Protein AF-A0A2V2FSA2-F1 (afdb_monomer_lite)

Radius of gyration: 12.9 Å; chains: 1; bounding box: 40×24×34 Å

Foldseek 3Di:
DDPPPPDPDWQKDKWAFDWDDDPWKIKTWTFQSQAWFQKKWKAFPPDPVRRVVIWMFGADPVSHTPDIPDPQKDKDIDGGTIMIIHTPVCPGDIIMMTIHD

pLDDT: mean 79.07, std 13.93, range [34.72, 93.81]

Secondary structure (DSSP, 8-state):
-------TT--EEEEPPEEEE-SSEEEEEEE--SS-EEEEEEEESS-GGGGGG-EEEEE-TTSSEEEES-TT-EEEEETTEEEEEEETT----EEEEEEE-

Structure (mmCIF, N/CA/C/O backbone):
data_AF-A0A2V2FSA2-F1
#
_entry.id   AF-A0A2V2FSA2-F1
#
loop_
_atom_site.group_PDB
_atom_site.id
_atom_site.type_symbol
_atom_site.label_atom_id
_atom_site.label_alt_id
_atom_site.label_comp_id
_atom_site.label_asym_id
_atom_site.label_entity_id
_atom_site.label_seq_id
_atom_site.pdbx_PDB_ins_code
_atom_site.Cartn_x
_atom_site.Cartn_y
_atom_site.Cartn_z
_atom_site.occupancy
_atom_site.B_iso_or_equiv
_atom_site.auth_seq_id
_atom_site.auth_comp_id
_atom_site.auth_asym_id
_atom_site.auth_atom_id
_atom_site.pdbx_PDB_model_num
ATOM 1 N N . MET A 1 1 ? -6.565 -11.410 -9.667 1.00 38.94 1 MET A N 1
ATOM 2 C CA . MET A 1 1 ? -6.917 -11.286 -8.235 1.00 38.94 1 MET A CA 1
ATOM 3 C C . MET A 1 1 ? -8.121 -10.364 -8.141 1.00 38.94 1 MET A C 1
ATOM 5 O O . MET A 1 1 ? -8.014 -9.231 -8.582 1.00 38.94 1 MET A O 1
ATOM 9 N N . ILE A 1 2 ? -9.272 -10.850 -7.674 1.00 34.72 2 ILE A N 1
ATOM 10 C CA . ILE A 1 2 ? -10.455 -10.007 -7.441 1.00 34.72 2 ILE A CA 1
ATOM 11 C C . ILE A 1 2 ? -10.376 -9.528 -5.992 1.00 34.72 2 ILE A C 1
ATOM 13 O O . ILE A 1 2 ? -10.342 -10.352 -5.077 1.00 34.72 2 ILE A O 1
ATOM 17 N N . PHE A 1 3 ? -10.319 -8.214 -5.775 1.00 42.47 3 PHE A N 1
ATOM 18 C CA . PHE A 1 3 ? -10.501 -7.644 -4.443 1.00 42.47 3 PHE A CA 1
ATOM 19 C C . PHE A 1 3 ? -11.993 -7.731 -4.115 1.00 42.47 3 PHE A C 1
ATOM 21 O O . PHE A 1 3 ? -12.777 -6.901 -4.564 1.00 42.47 3 PHE A O 1
ATOM 28 N N . ASN A 1 4 ? -12.408 -8.773 -3.390 1.00 40.75 4 ASN A N 1
ATOM 29 C CA . ASN A 1 4 ? -13.788 -8.880 -2.928 1.00 40.75 4 ASN A CA 1
ATOM 30 C C . ASN A 1 4 ? -13.995 -7.889 -1.772 1.00 40.75 4 ASN A C 1
ATOM 32 O O . ASN A 1 4 ? -13.703 -8.192 -0.616 1.00 40.75 4 ASN A O 1
ATOM 36 N N . MET A 1 5 ? -14.422 -6.674 -2.112 1.00 50.19 5 MET A N 1
ATOM 37 C CA . MET A 1 5 ? -14.665 -5.570 -1.181 1.00 50.19 5 MET A CA 1
ATOM 38 C C . MET A 1 5 ? -16.055 -5.716 -0.542 1.00 50.19 5 MET A C 1
ATOM 40 O O . MET A 1 5 ? -16.952 -4.913 -0.777 1.00 50.19 5 MET A O 1
ATOM 44 N N . ALA A 1 6 ? -16.263 -6.781 0.233 1.00 40.28 6 ALA A N 1
ATOM 45 C CA . ALA A 1 6 ? -17.494 -6.980 0.995 1.00 40.28 6 ALA A CA 1
ATOM 46 C C . ALA A 1 6 ? -17.354 -6.318 2.378 1.00 40.28 6 ALA A C 1
ATOM 48 O O . ALA A 1 6 ? -16.713 -6.864 3.272 1.00 40.28 6 ALA A O 1
ATOM 49 N N . GLY A 1 7 ? -17.924 -5.123 2.543 1.00 43.94 7 GLY A N 1
ATOM 50 C CA . GLY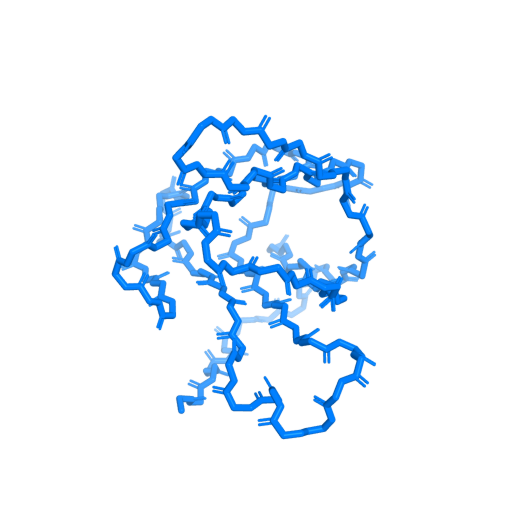 A 1 7 ? -17.959 -4.400 3.817 1.00 43.94 7 GLY A CA 1
ATOM 51 C C . GLY A 1 7 ? -18.676 -3.061 3.659 1.00 43.94 7 GLY A C 1
ATOM 52 O O . GLY A 1 7 ? -18.272 -2.243 2.841 1.00 43.94 7 GLY A O 1
ATOM 53 N N . GLY A 1 8 ? -19.784 -2.877 4.379 1.00 47.91 8 GLY A N 1
ATOM 54 C CA . GLY A 1 8 ? -20.706 -1.755 4.203 1.00 47.91 8 GLY A CA 1
ATOM 55 C C . GLY A 1 8 ? -20.080 -0.369 4.390 1.00 47.91 8 GLY A C 1
ATOM 56 O O . GLY A 1 8 ? -19.271 -0.165 5.283 1.00 47.91 8 GLY A O 1
ATOM 57 N N . GLY A 1 9 ? -20.504 0.582 3.550 1.00 53.38 9 GLY A N 1
ATOM 58 C CA . GLY A 1 9 ? -20.479 2.025 3.832 1.00 53.38 9 GLY A CA 1
ATOM 59 C C . GLY A 1 9 ? -19.134 2.684 4.172 1.00 53.38 9 GLY A C 1
ATOM 60 O O . GLY A 1 9 ? -19.147 3.717 4.834 1.00 53.38 9 GLY A O 1
ATOM 61 N N . GLY A 1 10 ? -17.999 2.116 3.757 1.00 59.03 10 GLY A N 1
ATOM 62 C CA . GLY A 1 10 ? -16.669 2.608 4.133 1.00 59.03 10 GLY A CA 1
ATOM 63 C C . GLY A 1 10 ? -16.267 3.954 3.512 1.00 59.03 10 GLY A C 1
ATOM 64 O O . GLY A 1 10 ? -16.709 4.332 2.424 1.00 59.03 10 GLY A O 1
ATOM 65 N N . LYS A 1 11 ? -15.366 4.675 4.192 1.00 68.88 11 LYS A N 1
ATOM 66 C CA . LYS A 1 11 ? -14.734 5.906 3.683 1.00 68.88 11 LYS A CA 1
ATOM 67 C C . LYS A 1 11 ? -13.730 5.539 2.585 1.00 68.88 11 LYS A C 1
ATOM 69 O O . LYS A 1 11 ? -12.716 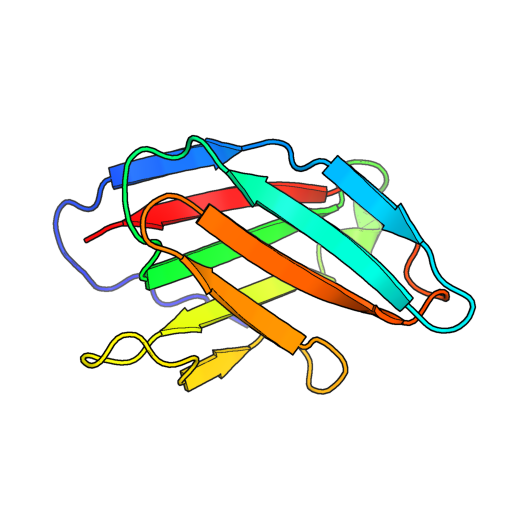4.914 2.877 1.00 68.88 11 LYS A O 1
ATOM 74 N N . LEU A 1 12 ? -13.975 5.941 1.339 1.00 78.88 12 LEU A N 1
ATOM 75 C CA . LEU A 1 12 ? -13.017 5.795 0.236 1.00 78.88 12 LEU A CA 1
ATOM 76 C C . LEU A 1 12 ? -12.297 7.123 -0.001 1.00 78.88 12 LEU A C 1
ATOM 78 O O . LEU A 1 12 ? -12.947 8.146 -0.218 1.00 78.88 12 LEU A O 1
ATOM 82 N N . LYS A 1 13 ? -10.962 7.111 -0.012 1.00 82.56 13 LYS A N 1
ATOM 83 C CA . LYS A 1 13 ? -10.167 8.259 -0.463 1.00 82.56 13 LYS A CA 1
ATOM 84 C C . LYS A 1 13 ? -9.049 7.832 -1.395 1.00 82.56 13 LYS A C 1
ATOM 86 O O . LYS A 1 13 ? -8.306 6.898 -1.106 1.00 82.56 13 LYS A O 1
ATOM 91 N N . SER A 1 14 ? -8.911 8.567 -2.493 1.00 80.94 14 SER A N 1
ATOM 92 C CA . SER A 1 14 ? -7.689 8.559 -3.286 1.00 80.94 14 SER A CA 1
ATOM 93 C C . SER A 1 14 ? -6.609 9.366 -2.575 1.00 80.94 14 SER A C 1
ATOM 95 O O . SER A 1 14 ? -6.901 10.436 -2.035 1.00 80.94 14 SER A O 1
ATOM 97 N N . ALA A 1 15 ? -5.369 8.899 -2.615 1.00 68.31 15 ALA A N 1
ATOM 98 C CA . ALA A 1 15 ? -4.242 9.634 -2.065 1.00 68.31 15 ALA A CA 1
ATOM 99 C C . ALA A 1 15 ? -3.000 9.473 -2.941 1.00 68.31 15 ALA A C 1
ATOM 101 O O . ALA A 1 15 ? -2.748 8.416 -3.519 1.00 68.31 15 ALA A O 1
ATOM 102 N N . ASN A 1 16 ? -2.203 10.535 -2.992 1.00 69.69 16 ASN A N 1
ATOM 103 C CA . ASN A 1 16 ? -0.844 10.482 -3.506 1.00 69.69 16 ASN A CA 1
ATOM 104 C C . ASN A 1 16 ? 0.094 10.437 -2.299 1.00 69.69 16 ASN A C 1
ATOM 106 O O . ASN A 1 16 ? -0.082 11.206 -1.355 1.00 69.69 16 ASN A O 1
ATOM 110 N N . GLY A 1 17 ? 1.060 9.524 -2.312 1.00 72.88 17 GLY A N 1
ATOM 111 C CA . GLY A 1 17 ? 2.070 9.432 -1.261 1.00 72.88 17 GLY A CA 1
ATOM 112 C C . GLY A 1 17 ? 3.387 10.066 -1.672 1.00 72.88 17 GLY A C 1
ATOM 113 O O . GLY A 1 17 ? 3.654 10.273 -2.856 1.00 72.88 17 GLY A O 1
ATOM 114 N N . THR A 1 18 ? 4.232 10.333 -0.687 1.00 81.75 18 THR A N 1
ATOM 115 C CA . THR A 1 18 ? 5.635 10.664 -0.923 1.00 81.75 18 THR A CA 1
ATOM 116 C C . THR A 1 18 ? 6.426 9.376 -1.114 1.00 81.75 18 THR A C 1
ATOM 118 O O . THR A 1 18 ? 6.223 8.396 -0.397 1.00 81.75 18 THR A O 1
ATOM 121 N N . GLN A 1 19 ? 7.312 9.359 -2.108 1.00 78.88 19 GLN A N 1
ATOM 122 C CA . GLN A 1 19 ? 8.220 8.238 -2.333 1.00 78.88 19 GLN A CA 1
ATOM 123 C C . GLN A 1 19 ? 9.625 8.615 -1.873 1.00 78.88 19 GLN A C 1
ATOM 125 O O . GLN A 1 19 ? 10.123 9.695 -2.188 1.00 78.88 19 GLN A O 1
ATOM 130 N N . SER A 1 20 ? 10.263 7.709 -1.147 1.00 84.12 20 SER A N 1
ATOM 131 C CA . SER A 1 20 ? 11.688 7.744 -0.840 1.00 84.12 20 SER A CA 1
ATOM 132 C C . SER A 1 20 ? 12.348 6.458 -1.326 1.00 84.12 20 SER A C 1
ATOM 134 O O . SER A 1 20 ? 11.686 5.441 -1.534 1.00 84.12 20 SER A O 1
ATOM 136 N N . ALA A 1 21 ? 13.656 6.505 -1.546 1.00 83.75 21 ALA A N 1
ATOM 137 C CA . ALA A 1 21 ? 14.435 5.368 -2.013 1.00 83.75 21 ALA A CA 1
ATOM 138 C C . ALA A 1 21 ? 15.631 5.147 -1.087 1.00 83.75 21 ALA A C 1
ATOM 140 O O . ALA A 1 21 ? 16.274 6.110 -0.668 1.00 83.75 21 ALA A O 1
ATOM 141 N N . ASP A 1 22 ? 15.933 3.886 -0.802 1.00 83.94 22 ASP A N 1
ATOM 142 C CA . ASP A 1 22 ? 17.211 3.448 -0.250 1.00 83.94 22 ASP A CA 1
ATOM 143 C C . ASP A 1 22 ? 17.922 2.512 -1.249 1.00 83.94 22 ASP A C 1
ATOM 145 O O . ASP A 1 22 ? 17.489 2.363 -2.394 1.00 83.94 22 ASP A O 1
ATOM 149 N N . SER A 1 23 ? 19.047 1.904 -0.857 1.00 82.19 23 SER A N 1
ATOM 150 C CA . SER A 1 23 ? 19.828 1.023 -1.742 1.00 82.19 23 SER A CA 1
ATOM 151 C C . SER A 1 23 ? 19.092 -0.254 -2.168 1.00 82.19 23 SER A C 1
ATOM 153 O O . SER A 1 23 ? 19.517 -0.919 -3.112 1.00 82.19 23 SER A O 1
ATOM 155 N N . THR A 1 24 ? 18.004 -0.612 -1.487 1.00 84.38 24 THR A N 1
ATOM 156 C CA . THR A 1 24 ? 17.315 -1.901 -1.621 1.00 84.38 24 THR A CA 1
ATOM 157 C C . THR A 1 24 ? 15.825 -1.739 -1.925 1.00 84.38 24 THR A C 1
ATOM 159 O O . THR A 1 24 ? 15.253 -2.567 -2.635 1.00 84.38 24 THR A O 1
ATOM 162 N N . ASN A 1 25 ? 15.184 -0.675 -1.432 1.00 86.38 25 ASN A N 1
ATOM 163 C CA . ASN A 1 25 ? 13.744 -0.463 -1.536 1.00 86.38 25 ASN A CA 1
ATOM 164 C C . ASN A 1 25 ? 13.344 0.956 -1.963 1.00 86.38 25 ASN A C 1
ATOM 166 O O . ASN A 1 25 ? 13.966 1.950 -1.593 1.00 86.38 25 ASN A O 1
ATOM 170 N N . TYR A 1 26 ? 12.210 1.039 -2.654 1.00 85.38 26 TYR A N 1
ATOM 171 C CA . TYR A 1 26 ? 11.364 2.224 -2.675 1.00 85.38 26 TYR A CA 1
ATOM 172 C C . TYR A 1 26 ? 10.346 2.136 -1.542 1.00 85.38 26 TYR A C 1
ATOM 174 O O . TYR A 1 26 ? 9.666 1.122 -1.384 1.00 85.38 26 TYR A O 1
ATOM 182 N N . THR A 1 27 ? 10.213 3.206 -0.769 1.00 87.75 27 THR A N 1
ATOM 183 C CA . THR A 1 27 ? 9.200 3.343 0.276 1.00 87.75 27 THR A CA 1
ATOM 184 C C . THR A 1 27 ? 8.197 4.407 -0.137 1.00 87.75 27 THR A C 1
ATOM 186 O O . THR A 1 27 ? 8.548 5.564 -0.341 1.00 87.75 27 THR A O 1
ATOM 189 N N . LEU A 1 28 ? 6.933 4.019 -0.234 1.00 88.00 28 LEU A N 1
ATOM 190 C CA . LEU A 1 28 ? 5.803 4.925 -0.345 1.00 88.00 28 LEU A CA 1
ATOM 191 C C . LEU A 1 28 ? 5.251 5.208 1.046 1.00 88.00 28 LEU A C 1
ATOM 193 O O . LEU A 1 28 ? 4.918 4.273 1.774 1.00 88.00 28 LEU A O 1
ATOM 197 N N . ASN A 1 29 ? 5.054 6.480 1.360 1.00 89.81 29 ASN A N 1
ATOM 198 C CA . ASN A 1 29 ? 4.360 6.918 2.556 1.00 89.81 29 ASN A CA 1
ATOM 199 C C . ASN A 1 29 ? 3.117 7.739 2.192 1.00 89.81 29 ASN A C 1
ATOM 201 O O . ASN A 1 29 ? 3.216 8.751 1.500 1.00 89.81 29 ASN A O 1
ATOM 205 N N . VAL A 1 30 ? 1.949 7.312 2.668 1.00 88.88 30 VAL A N 1
ATOM 206 C CA . VAL A 1 30 ? 0.663 7.993 2.469 1.00 88.88 30 VAL A CA 1
ATOM 207 C C . VAL A 1 30 ? 0.099 8.379 3.830 1.00 88.88 30 VAL A C 1
ATOM 209 O O . VAL A 1 30 ? -0.055 7.520 4.693 1.00 88.88 30 VAL A O 1
ATOM 212 N N . THR A 1 31 ? -0.235 9.656 4.007 1.00 88.75 31 THR A N 1
ATOM 213 C CA . THR A 1 31 ? -0.833 10.227 5.228 1.00 88.75 31 THR A CA 1
ATOM 214 C C . THR A 1 31 ? -1.978 11.180 4.866 1.00 88.75 31 THR A C 1
ATOM 216 O O . THR A 1 31 ? -2.152 11.510 3.691 1.00 88.75 31 THR A O 1
ATOM 219 N N . GLY A 1 32 ? -2.749 11.664 5.842 1.00 84.00 32 GLY A N 1
ATOM 220 C CA . GLY A 1 32 ? -3.830 12.629 5.623 1.00 84.00 32 GLY A CA 1
ATOM 221 C C . GLY A 1 32 ? -5.117 12.022 5.061 1.00 84.00 32 GLY A C 1
ATOM 222 O O . GLY A 1 32 ? -5.967 12.748 4.535 1.00 84.00 32 GLY A O 1
ATOM 223 N N . VAL A 1 33 ? -5.295 10.698 5.135 1.00 85.56 33 VAL A N 1
ATOM 224 C CA . VAL A 1 33 ? -6.538 10.058 4.665 1.00 85.56 33 VAL A CA 1
ATOM 225 C C . VAL A 1 33 ? -7.708 10.278 5.638 1.00 85.56 33 VAL A C 1
ATOM 227 O O . VAL A 1 33 ? -8.870 10.191 5.247 1.00 85.56 33 VAL A O 1
ATOM 230 N N . GLY A 1 34 ? -7.461 10.682 6.880 1.00 86.94 34 GLY A N 1
ATOM 231 C CA . GLY A 1 34 ? -8.464 10.983 7.907 1.00 86.94 34 GLY A CA 1
ATOM 232 C C . GLY A 1 34 ? -9.167 9.747 8.472 1.00 86.94 34 GLY A C 1
ATOM 233 O O . GLY A 1 34 ? -10.287 9.856 8.977 1.00 86.94 34 GLY A O 1
ATOM 234 N N . PHE A 1 35 ? -8.563 8.571 8.308 1.00 87.56 35 PHE A N 1
ATOM 235 C CA . PHE A 1 35 ? -8.999 7.299 8.880 1.00 87.56 35 PHE A CA 1
ATOM 236 C C . PHE A 1 35 ? -7.872 6.266 8.804 1.00 87.56 35 PHE A C 1
ATOM 238 O O . PHE A 1 35 ? -7.015 6.346 7.927 1.00 87.56 35 PHE A O 1
ATOM 245 N N . ARG A 1 36 ? -7.941 5.241 9.658 1.00 90.88 36 ARG A N 1
ATOM 246 C CA . ARG A 1 36 ? -7.079 4.059 9.581 1.00 90.88 36 ARG A CA 1
ATOM 247 C C . ARG A 1 36 ? -7.537 3.163 8.420 1.00 90.88 36 ARG A C 1
ATOM 249 O O . ARG A 1 36 ? -8.661 2.655 8.484 1.00 90.88 36 ARG A O 1
ATOM 256 N N . PRO A 1 37 ? -6.741 2.952 7.357 1.00 90.75 37 PRO A N 1
ATOM 257 C CA . PRO A 1 37 ? -7.150 2.089 6.248 1.00 90.75 37 PRO A CA 1
ATOM 258 C C . PRO A 1 37 ? -7.286 0.620 6.677 1.00 90.75 37 PRO A C 1
ATOM 260 O O . PRO A 1 37 ? -6.390 0.075 7.317 1.00 90.75 37 PRO A O 1
ATOM 263 N N . TYR A 1 38 ? -8.368 -0.051 6.277 1.00 91.00 38 TYR A N 1
ATOM 264 C CA . TYR A 1 38 ? -8.484 -1.514 6.384 1.00 91.00 38 TYR A CA 1
ATOM 265 C C . TYR A 1 38 ? -8.100 -2.221 5.078 1.00 91.00 38 TYR A C 1
ATOM 267 O O . TYR A 1 38 ? -7.784 -3.408 5.091 1.00 91.00 38 TYR A O 1
ATOM 275 N N . ALA A 1 39 ? -8.146 -1.521 3.945 1.00 90.88 39 ALA A N 1
ATOM 276 C CA . ALA A 1 39 ? -7.718 -2.038 2.654 1.00 90.88 39 ALA A CA 1
ATOM 277 C C . ALA A 1 39 ? -7.135 -0.919 1.794 1.00 90.88 39 ALA A C 1
ATOM 279 O O . ALA A 1 39 ? -7.566 0.235 1.870 1.00 90.88 39 ALA A O 1
ATOM 280 N N . VAL A 1 40 ? -6.162 -1.278 0.963 1.00 89.75 40 VAL A N 1
ATOM 281 C CA . VAL A 1 40 ? -5.511 -0.367 0.020 1.00 89.75 40 VAL A CA 1
ATOM 282 C C . VAL A 1 40 ? -5.292 -1.080 -1.300 1.00 89.75 40 VAL A C 1
ATOM 284 O O . VAL A 1 40 ? -4.883 -2.243 -1.328 1.00 89.75 40 VAL A O 1
ATOM 287 N N . VAL A 1 41 ? -5.505 -0.352 -2.391 1.00 88.12 41 VAL A N 1
ATOM 288 C CA . VAL A 1 41 ? -5.091 -0.761 -3.731 1.00 88.12 41 VAL A CA 1
ATOM 289 C C . VAL A 1 41 ? -4.417 0.404 -4.444 1.00 88.12 41 VAL A C 1
ATOM 291 O O . VAL A 1 41 ? -4.847 1.549 -4.341 1.00 88.12 41 VAL A O 1
ATOM 294 N N . GLY A 1 42 ? -3.357 0.107 -5.178 1.00 83.75 42 GLY A N 1
ATOM 295 C CA . GLY A 1 42 ? -2.711 1.004 -6.112 1.00 83.75 42 GLY A CA 1
ATOM 296 C C . GLY A 1 42 ? -2.644 0.368 -7.486 1.00 83.75 42 GLY A C 1
ATOM 297 O O . GLY A 1 42 ? -2.320 -0.816 -7.615 1.00 83.75 42 GLY A O 1
ATOM 298 N N . VAL A 1 43 ? -2.900 1.175 -8.514 1.00 80.00 43 VAL A N 1
ATOM 299 C CA . VAL A 1 43 ? -2.670 0.807 -9.920 1.00 80.00 43 VAL A CA 1
ATOM 300 C C . VAL A 1 43 ? -1.668 1.774 -10.567 1.00 80.00 43 VAL A C 1
ATOM 302 O O . VAL A 1 43 ? -1.686 2.971 -10.269 1.00 80.00 43 VAL A O 1
ATOM 305 N N . SER A 1 44 ? -0.755 1.247 -11.394 1.00 77.25 44 SER A N 1
ATOM 306 C CA . SER A 1 44 ? 0.203 2.060 -12.159 1.00 77.25 44 SER A CA 1
ATOM 307 C C . SER A 1 44 ? -0.564 3.028 -13.057 1.00 77.25 44 SER A C 1
ATOM 309 O O . SER A 1 44 ? -1.534 2.616 -13.685 1.00 77.25 44 SER A O 1
ATOM 311 N N . ILE A 1 45 ? -0.157 4.297 -13.134 1.00 75.12 45 ILE A N 1
ATOM 312 C CA . ILE A 1 45 ? -0.829 5.301 -13.985 1.00 75.12 45 ILE A CA 1
ATOM 313 C C . ILE A 1 45 ? -0.116 5.562 -15.309 1.00 75.12 45 ILE A C 1
ATOM 315 O O . ILE A 1 45 ? -0.637 6.286 -16.151 1.00 75.12 45 ILE A O 1
ATOM 319 N N . THR A 1 46 ? 1.079 5.011 -15.499 1.00 73.06 46 THR A N 1
ATOM 320 C CA . THR A 1 46 ? 1.960 5.408 -16.608 1.00 73.06 46 THR A CA 1
ATOM 321 C C . THR A 1 46 ? 1.815 4.510 -17.825 1.00 73.06 46 THR A C 1
ATOM 323 O O . THR A 1 46 ? 1.938 4.984 -18.950 1.00 73.06 46 THR A O 1
ATOM 326 N N . ASN A 1 47 ? 1.546 3.220 -17.617 1.00 69.31 47 ASN A N 1
ATOM 327 C CA . ASN A 1 47 ? 1.440 2.248 -18.695 1.00 69.31 47 ASN A CA 1
ATOM 328 C C . ASN A 1 47 ? 0.264 1.288 -18.442 1.00 69.31 47 ASN A C 1
ATOM 330 O O . ASN A 1 47 ? 0.265 0.586 -17.429 1.00 69.31 47 ASN A O 1
ATOM 334 N N . PRO A 1 48 ? -0.720 1.205 -19.356 1.00 69.69 48 PRO A N 1
ATOM 335 C CA . PRO A 1 48 ? -1.829 0.255 -19.256 1.00 69.69 48 PRO A CA 1
ATOM 336 C C . PRO A 1 48 ? -1.397 -1.212 -19.113 1.00 69.69 48 PRO A C 1
ATOM 338 O O . PRO A 1 48 ? -2.094 -1.992 -18.466 1.00 69.69 48 PRO A O 1
ATOM 341 N N . ALA A 1 49 ? -0.237 -1.596 -19.661 1.00 71.06 49 ALA A N 1
ATOM 342 C CA . ALA A 1 49 ? 0.303 -2.950 -19.508 1.00 71.06 49 ALA A CA 1
ATOM 343 C C . ALA A 1 49 ? 0.616 -3.306 -18.039 1.00 71.06 49 ALA A C 1
ATOM 345 O O . ALA A 1 49 ? 0.583 -4.477 -17.663 1.00 71.06 49 ALA A O 1
ATOM 346 N N . ASP A 1 50 ? 0.842 -2.300 -17.189 1.00 70.31 50 ASP A N 1
ATOM 347 C CA . ASP A 1 50 ? 1.141 -2.474 -15.769 1.00 70.31 50 ASP A CA 1
ATOM 348 C C . ASP A 1 50 ? -0.109 -2.537 -14.886 1.00 70.31 50 ASP A C 1
ATOM 350 O O . ASP A 1 50 ? 0.008 -2.718 -13.674 1.00 70.31 50 ASP A O 1
ATOM 354 N N . TYR A 1 51 ? -1.323 -2.437 -15.439 1.00 66.38 51 TYR A N 1
ATOM 355 C CA . TYR A 1 51 ? -2.550 -2.558 -14.638 1.00 66.38 51 TYR A CA 1
ATOM 356 C C . TYR A 1 51 ? -2.683 -3.947 -13.992 1.00 66.38 51 TYR A C 1
ATOM 358 O O . TYR A 1 51 ? -3.237 -4.078 -12.900 1.00 66.38 51 TYR A O 1
ATOM 366 N N . GLY A 1 52 ? -2.092 -4.978 -14.609 1.00 64.88 52 GLY A N 1
ATOM 367 C CA . GLY A 1 52 ? -1.967 -6.318 -14.024 1.00 64.88 52 GLY A CA 1
ATOM 368 C C . GLY A 1 52 ? -1.054 -6.381 -12.792 1.00 64.88 52 GLY A C 1
ATOM 369 O O . GLY A 1 52 ? -1.118 -7.344 -12.032 1.00 64.88 52 GLY A O 1
ATOM 370 N N . ASN A 1 53 ? -0.250 -5.341 -12.551 1.00 74.56 53 ASN A N 1
ATOM 371 C CA . ASN A 1 53 ? 0.663 -5.229 -11.420 1.00 74.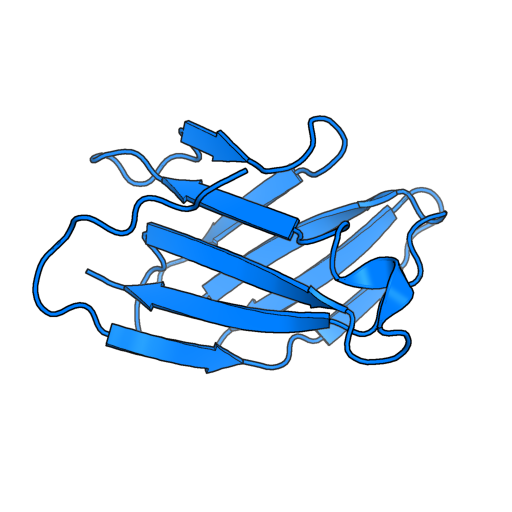56 53 ASN A CA 1
ATOM 372 C C . ASN A 1 53 ? 0.051 -4.495 -10.220 1.00 74.56 53 ASN A C 1
ATOM 374 O O . ASN A 1 53 ? 0.803 -4.000 -9.388 1.00 74.56 53 ASN A O 1
ATOM 378 N N . ALA A 1 54 ? -1.277 -4.447 -10.070 1.00 79.69 54 ALA A N 1
ATOM 379 C CA . ALA A 1 54 ? -1.905 -3.816 -8.909 1.00 79.69 54 ALA A CA 1
ATOM 380 C C . ALA A 1 54 ? -1.245 -4.246 -7.583 1.00 79.69 54 ALA A C 1
ATOM 382 O O . ALA A 1 54 ? -0.922 -5.422 -7.369 1.00 79.69 54 ALA A O 1
ATOM 383 N N . ARG A 1 55 ? -1.009 -3.271 -6.704 1.00 84.75 55 ARG A N 1
ATOM 384 C CA . ARG A 1 55 ? -0.385 -3.479 -5.395 1.00 84.75 55 ARG A CA 1
ATOM 385 C C . ARG A 1 55 ? -1.362 -3.130 -4.298 1.00 84.75 55 ARG A C 1
ATOM 387 O O . ARG A 1 55 ? -2.167 -2.227 -4.461 1.00 84.75 55 ARG A O 1
ATOM 394 N N . GLY A 1 56 ? -1.307 -3.827 -3.178 1.00 88.75 56 GLY A N 1
ATOM 395 C CA . GLY A 1 56 ? -2.238 -3.546 -2.102 1.00 88.75 56 GLY A CA 1
ATOM 396 C C . GLY A 1 56 ? -2.160 -4.529 -0.961 1.00 88.75 56 GLY A C 1
ATOM 397 O O . GLY A 1 56 ? -1.422 -5.518 -1.008 1.00 88.75 56 GLY A O 1
ATOM 398 N N . PHE A 1 57 ? -2.967 -4.248 0.048 1.00 91.31 57 PHE A N 1
ATOM 399 C CA . PHE A 1 57 ? -3.123 -5.083 1.223 1.00 91.31 57 PHE A CA 1
ATOM 400 C C . PHE A 1 57 ? -4.551 -5.004 1.761 1.00 91.31 57 PHE A C 1
ATOM 402 O O . PHE A 1 57 ? -5.313 -4.091 1.436 1.00 91.31 57 PHE A O 1
ATOM 409 N N . VAL A 1 58 ? -4.898 -5.976 2.597 1.00 92.19 58 VAL A N 1
ATOM 410 C CA . VAL A 1 58 ? -6.132 -6.009 3.382 1.00 92.19 58 VAL A CA 1
ATOM 411 C C . VAL A 1 58 ? -5.774 -6.401 4.808 1.00 92.19 58 VAL A C 1
ATOM 413 O O . VAL A 1 58 ? -4.995 -7.335 5.017 1.00 92.19 58 VAL A O 1
ATOM 416 N N . CYS A 1 59 ? -6.348 -5.692 5.771 1.00 90.94 59 CYS A N 1
ATOM 417 C CA . CYS A 1 59 ? -6.181 -5.945 7.191 1.00 90.94 59 CYS A CA 1
ATOM 418 C C . CYS A 1 59 ? -7.227 -6.931 7.729 1.00 90.94 59 CYS A C 1
ATOM 420 O O . CYS A 1 59 ? -8.332 -7.038 7.190 1.00 90.94 59 CYS A O 1
ATOM 422 N N . ASP A 1 60 ? -6.893 -7.628 8.812 1.00 90.12 60 ASP A N 1
ATOM 423 C CA . ASP A 1 60 ? -7.850 -8.394 9.613 1.00 90.12 60 ASP A CA 1
ATOM 424 C C . ASP A 1 60 ? -8.702 -7.484 10.525 1.00 90.12 60 ASP A C 1
ATOM 426 O O . ASP A 1 60 ? -8.704 -6.253 10.414 1.00 90.12 60 ASP A O 1
ATOM 430 N N . ALA A 1 61 ? -9.505 -8.102 11.396 1.00 86.44 61 ALA A N 1
ATOM 431 C CA . ALA A 1 61 ? -10.356 -7.394 12.348 1.00 86.44 61 ALA A CA 1
ATOM 432 C C . ALA A 1 61 ? -9.557 -6.596 13.393 1.00 86.44 61 ALA A C 1
ATOM 434 O O . ALA A 1 61 ? -10.043 -5.555 13.831 1.00 86.44 61 ALA A O 1
ATOM 435 N N . ASP A 1 62 ? -8.342 -7.042 13.712 1.00 87.94 62 ASP A N 1
ATOM 436 C CA . ASP A 1 62 ? -7.448 -6.426 14.695 1.00 87.94 62 ASP A CA 1
ATOM 437 C C . ASP A 1 62 ? -6.574 -5.321 14.072 1.00 87.94 62 ASP A C 1
ATOM 439 O O . ASP A 1 62 ? -5.852 -4.607 14.766 1.00 87.94 62 ASP A O 1
ATOM 443 N N . GLY A 1 63 ? -6.663 -5.136 12.750 1.00 86.69 63 GLY A N 1
ATOM 444 C CA . GLY A 1 63 ? -5.941 -4.103 12.016 1.00 86.69 63 GLY A CA 1
ATOM 445 C C . GLY A 1 63 ? -4.525 -4.502 11.600 1.00 86.69 63 GLY A C 1
ATOM 446 O O . GLY A 1 63 ? -3.757 -3.617 11.206 1.00 86.69 63 GLY A O 1
ATOM 447 N N . ASN A 1 64 ? -4.182 -5.793 11.656 1.00 91.00 64 ASN A N 1
ATOM 448 C CA . ASN A 1 64 ? -2.925 -6.334 11.135 1.00 91.00 64 ASN A CA 1
ATOM 449 C C . ASN A 1 64 ? -3.059 -6.676 9.651 1.00 91.00 64 ASN A C 1
ATOM 451 O O . ASN A 1 64 ? -4.143 -7.009 9.181 1.00 91.00 64 ASN A O 1
ATOM 455 N N . ILE A 1 65 ? -1.952 -6.651 8.904 1.00 91.62 65 ILE A N 1
ATOM 456 C CA . ILE A 1 65 ? -1.945 -7.048 7.489 1.00 91.62 65 ILE A CA 1
ATOM 457 C C . ILE A 1 65 ? -2.235 -8.549 7.368 1.00 91.62 65 ILE A C 1
ATOM 459 O O . ILE A 1 65 ? -1.395 -9.380 7.700 1.00 91.62 65 ILE A O 1
ATOM 463 N N . ALA A 1 66 ? -3.409 -8.895 6.841 1.00 91.38 66 ALA A N 1
ATOM 464 C CA . ALA A 1 66 ? -3.835 -10.280 6.653 1.00 91.38 66 ALA A CA 1
ATOM 465 C C . ALA A 1 66 ? -3.466 -10.820 5.268 1.00 91.38 66 ALA A C 1
ATOM 467 O O . ALA A 1 66 ? -3.168 -12.003 5.102 1.00 91.38 66 ALA A O 1
ATOM 468 N N . LYS A 1 67 ? -3.543 -9.963 4.244 1.00 90.75 67 LYS A N 1
ATOM 469 C CA . LYS A 1 67 ? -3.260 -10.316 2.847 1.00 90.75 67 LYS A CA 1
ATOM 470 C C . LYS A 1 67 ? -2.592 -9.159 2.132 1.00 90.75 67 LYS A C 1
ATOM 472 O O . LYS A 1 67 ? -2.906 -8.002 2.389 1.00 90.75 67 LYS A O 1
ATOM 477 N N . GLN A 1 68 ? -1.748 -9.488 1.164 1.00 89.81 68 GLN A N 1
ATOM 478 C CA . GLN A 1 68 ? -1.114 -8.528 0.270 1.00 89.81 68 GLN A CA 1
ATOM 479 C C . GLN A 1 68 ? -0.970 -9.110 -1.134 1.00 89.81 68 GLN A C 1
ATOM 481 O O . GLN A 1 68 ? -0.978 -10.325 -1.323 1.00 89.81 68 GLN A O 1
ATOM 486 N N . THR A 1 69 ? -0.866 -8.237 -2.129 1.00 81.62 69 THR A N 1
ATOM 487 C CA . THR A 1 69 ? -0.841 -8.616 -3.553 1.00 81.62 69 THR A CA 1
ATOM 488 C C . THR A 1 69 ? 0.448 -9.300 -3.995 1.00 81.62 69 THR A C 1
ATOM 490 O O . THR A 1 69 ? 0.454 -9.978 -5.016 1.00 81.62 69 THR A O 1
ATOM 493 N N . ALA A 1 70 ? 1.554 -9.089 -3.278 1.00 78.56 70 ALA A N 1
ATOM 494 C CA . ALA A 1 70 ? 2.851 -9.656 -3.621 1.00 78.56 70 ALA A CA 1
ATOM 495 C C . ALA A 1 70 ? 3.681 -9.903 -2.355 1.00 78.56 70 ALA A C 1
ATOM 497 O O . ALA A 1 70 ? 3.673 -9.090 -1.433 1.00 78.56 70 ALA A O 1
ATOM 498 N N . ALA A 1 71 ? 4.396 -11.028 -2.302 1.00 76.69 71 ALA A N 1
ATOM 499 C CA . ALA A 1 71 ? 5.168 -11.434 -1.123 1.00 76.69 71 ALA A CA 1
ATOM 500 C C . ALA A 1 71 ? 6.381 -10.527 -0.845 1.00 76.69 71 ALA A C 1
ATOM 502 O O . ALA A 1 71 ? 6.799 -10.389 0.296 1.00 76.69 71 ALA A O 1
ATOM 503 N N . ASN A 1 72 ? 6.922 -9.885 -1.881 1.00 78.06 72 ASN A N 1
ATOM 504 C CA . ASN A 1 72 ? 8.061 -8.969 -1.791 1.00 78.06 72 ASN A CA 1
ATOM 505 C C . ASN A 1 72 ? 7.673 -7.533 -1.401 1.00 78.06 72 ASN A C 1
ATOM 507 O O . ASN A 1 72 ? 8.526 -6.650 -1.412 1.00 78.06 72 ASN A O 1
ATOM 511 N N . VAL A 1 73 ? 6.401 -7.283 -1.098 1.00 82.50 73 VAL A N 1
ATOM 512 C CA . VAL A 1 73 ? 5.920 -5.990 -0.615 1.00 82.50 73 VAL A CA 1
ATOM 513 C C . VAL A 1 73 ? 5.741 -6.089 0.889 1.00 82.50 73 VAL A C 1
ATOM 515 O O . VAL A 1 73 ? 5.188 -7.067 1.374 1.00 82.50 73 VAL A O 1
ATOM 518 N N . SER A 1 74 ? 6.193 -5.089 1.639 1.00 88.81 74 SER A N 1
ATOM 519 C CA . SER A 1 74 ? 5.842 -4.974 3.060 1.00 88.81 74 SER A CA 1
ATOM 520 C C . SER A 1 74 ? 5.000 -3.729 3.271 1.00 88.81 74 SER A C 1
ATOM 522 O O . SER A 1 74 ? 5.289 -2.681 2.694 1.00 88.81 74 SER A O 1
ATOM 524 N N . ALA A 1 75 ? 3.937 -3.853 4.060 1.00 92.06 75 ALA A N 1
ATOM 525 C CA . ALA A 1 75 ? 3.015 -2.765 4.340 1.00 92.06 75 ALA A CA 1
ATOM 526 C C . ALA A 1 75 ? 2.857 -2.559 5.846 1.00 92.06 75 ALA A C 1
ATOM 528 O O . ALA A 1 75 ? 2.882 -3.515 6.621 1.00 92.06 75 ALA A O 1
ATOM 529 N N . THR A 1 76 ? 2.665 -1.310 6.250 1.00 93.81 76 THR A N 1
ATOM 530 C CA . THR A 1 76 ? 2.268 -0.942 7.611 1.00 93.81 76 THR A CA 1
ATOM 531 C C . THR A 1 76 ? 1.106 0.037 7.552 1.00 93.81 76 THR A C 1
ATOM 533 O O . THR A 1 76 ? 0.952 0.782 6.584 1.00 93.81 76 THR A O 1
ATOM 536 N N . VAL A 1 77 ? 0.278 0.032 8.595 1.00 93.62 77 VAL A N 1
ATOM 537 C CA . VAL A 1 77 ? -0.931 0.857 8.683 1.00 93.62 77 VAL A CA 1
ATOM 538 C C . VAL A 1 77 ? -0.854 1.742 9.914 1.00 93.62 77 VAL A C 1
ATOM 540 O O . VAL A 1 77 ? -0.514 1.273 11.004 1.00 93.62 77 VAL A O 1
ATOM 543 N N . SER A 1 78 ? -1.202 3.010 9.736 1.00 92.88 78 SER A N 1
ATOM 544 C CA . SER A 1 78 ? -1.346 3.997 10.801 1.00 92.88 78 SER A CA 1
ATOM 545 C C . SER A 1 78 ? -2.768 4.553 10.820 1.00 92.88 78 SER A C 1
ATOM 547 O O . SER A 1 78 ? -3.562 4.309 9.912 1.00 92.88 78 SER A O 1
ATOM 549 N N . ASP A 1 79 ? -3.097 5.321 11.855 1.00 91.38 79 ASP A N 1
ATOM 550 C CA . ASP A 1 79 ? -4.456 5.839 12.054 1.00 91.38 79 ASP A CA 1
ATOM 551 C C . ASP A 1 79 ? -4.894 6.880 11.015 1.00 91.38 79 ASP A C 1
ATOM 553 O O . ASP A 1 79 ? -6.075 7.207 10.925 1.00 91.38 79 ASP A O 1
ATOM 557 N N . ASP A 1 80 ? -3.950 7.382 10.221 1.00 89.31 80 ASP A N 1
ATOM 558 C CA . ASP A 1 80 ? -4.175 8.404 9.201 1.00 89.31 80 ASP A CA 1
ATOM 559 C C . ASP A 1 80 ? -3.500 8.049 7.866 1.00 89.31 80 ASP A C 1
ATOM 561 O O . ASP A 1 80 ? -3.240 8.920 7.032 1.00 89.31 80 ASP A O 1
ATOM 565 N N . GLY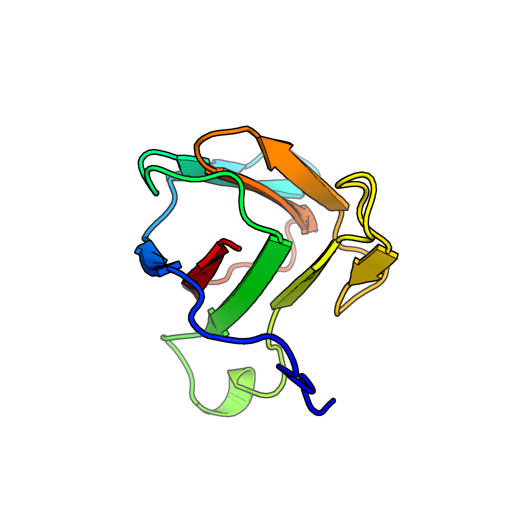 A 1 81 ? -3.164 6.773 7.645 1.00 91.62 81 GLY A N 1
ATOM 566 C CA . GLY A 1 81 ? -2.377 6.411 6.475 1.00 91.62 81 GLY A CA 1
ATOM 567 C C . GLY A 1 81 ? -1.805 5.005 6.448 1.00 91.62 81 GLY A C 1
ATOM 568 O O . GLY A 1 81 ? -2.226 4.096 7.163 1.00 91.62 81 GLY A O 1
ATOM 569 N N . PHE A 1 82 ? -0.837 4.829 5.556 1.00 92.69 82 PHE A N 1
ATOM 570 C CA . PHE A 1 82 ? -0.122 3.577 5.373 1.00 92.69 82 PHE A CA 1
ATOM 571 C C . PHE A 1 82 ? 1.250 3.809 4.733 1.00 92.69 82 PHE A C 1
ATOM 573 O O . PHE A 1 82 ? 1.489 4.805 4.045 1.00 92.69 82 PHE A O 1
ATOM 580 N N . THR A 1 83 ? 2.143 2.845 4.917 1.00 92.50 83 THR A N 1
ATOM 581 C CA . THR A 1 83 ? 3.432 2.779 4.226 1.00 92.50 83 THR A CA 1
ATOM 582 C C . THR A 1 83 ? 3.491 1.487 3.422 1.00 92.50 83 THR A C 1
ATOM 584 O O . THR A 1 83 ? 3.012 0.450 3.879 1.00 92.50 83 THR A O 1
ATOM 587 N N . MET A 1 84 ? 4.092 1.525 2.233 1.00 89.81 84 MET A N 1
ATOM 588 C CA . MET A 1 84 ? 4.416 0.328 1.454 1.00 89.81 84 MET A CA 1
ATOM 589 C C . MET A 1 84 ? 5.868 0.376 0.998 1.00 89.81 84 MET A C 1
ATOM 591 O O . MET A 1 84 ? 6.318 1.391 0.473 1.00 89.81 84 MET A O 1
ATOM 595 N N . LYS A 1 85 ? 6.595 -0.725 1.171 1.00 89.25 85 LYS A N 1
ATOM 596 C CA . LYS A 1 85 ? 7.957 -0.894 0.665 1.00 89.25 85 LYS A CA 1
ATOM 597 C C . LYS A 1 85 ? 7.976 -1.898 -0.473 1.00 89.25 85 LYS A C 1
ATOM 599 O O . LYS A 1 85 ? 7.393 -2.978 -0.361 1.00 89.25 85 LYS A O 1
ATOM 604 N N . PHE A 1 86 ? 8.681 -1.536 -1.533 1.00 85.69 86 PHE A N 1
ATOM 605 C CA . PHE A 1 86 ? 8.863 -2.309 -2.754 1.00 85.69 86 PHE A CA 1
ATOM 606 C C . 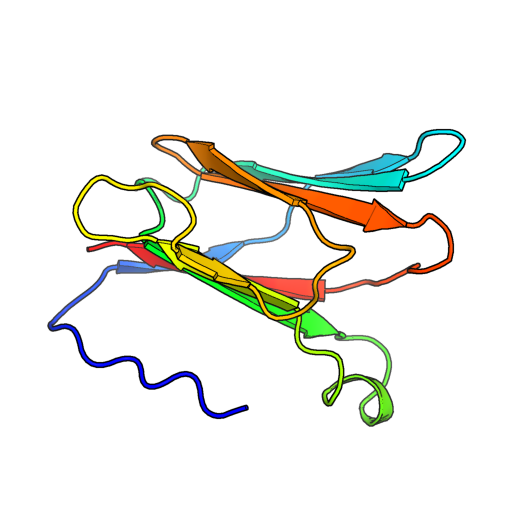PHE A 1 86 ? 10.359 -2.441 -3.038 1.00 85.69 86 PHE A C 1
ATOM 608 O O . PHE A 1 86 ? 11.091 -1.498 -2.754 1.00 85.69 86 PHE A O 1
ATOM 615 N N . PRO A 1 87 ? 10.830 -3.526 -3.666 1.00 83.75 87 PRO A N 1
ATOM 616 C CA . PRO A 1 87 ? 12.212 -3.597 -4.138 1.00 83.75 87 PRO A CA 1
ATOM 617 C C . PRO A 1 87 ? 12.529 -2.480 -5.146 1.00 83.75 87 PRO A C 1
ATOM 619 O O . PRO A 1 87 ? 11.667 -2.123 -5.952 1.00 83.75 87 PRO A O 1
ATOM 622 N N . THR A 1 88 ? 13.764 -1.966 -5.162 1.00 71.00 88 THR A N 1
ATOM 623 C CA . THR A 1 88 ? 14.231 -0.868 -6.051 1.00 71.00 88 THR A CA 1
ATOM 624 C C . THR A 1 88 ? 14.127 -1.145 -7.549 1.00 71.00 88 THR A C 1
ATOM 626 O O . THR A 1 88 ? 14.240 -0.233 -8.359 1.00 71.00 88 THR A O 1
ATOM 629 N N . THR A 1 89 ? 13.855 -2.380 -7.961 1.00 69.19 89 THR A N 1
ATOM 630 C CA . THR A 1 89 ? 13.508 -2.706 -9.354 1.00 69.19 89 THR A CA 1
ATOM 631 C C . THR A 1 89 ? 12.086 -2.273 -9.735 1.00 69.19 89 THR A C 1
ATOM 633 O O . THR A 1 89 ? 11.689 -2.382 -10.892 1.00 69.19 89 THR A O 1
ATOM 636 N N . THR A 1 90 ? 11.310 -1.776 -8.770 1.00 67.38 90 THR A N 1
ATOM 637 C CA . THR A 1 90 ? 9.883 -1.468 -8.890 1.00 67.38 90 THR A CA 1
ATOM 638 C C . THR A 1 90 ? 9.682 0.050 -8.954 1.00 67.38 90 THR A C 1
ATOM 640 O O . THR A 1 90 ? 9.190 0.663 -8.012 1.00 67.38 90 THR A O 1
ATOM 643 N N . LEU A 1 91 ? 10.093 0.683 -10.055 1.00 60.56 91 LEU A N 1
ATOM 644 C CA . LEU A 1 91 ? 9.934 2.129 -10.269 1.00 60.56 91 LEU A CA 1
ATOM 645 C C . LEU A 1 91 ? 8.500 2.403 -10.734 1.00 60.56 91 LEU A C 1
ATOM 647 O O . LEU A 1 91 ? 8.166 2.085 -11.873 1.00 60.56 91 LEU A O 1
ATOM 651 N N . MET A 1 92 ? 7.612 2.886 -9.855 1.00 65.31 92 MET A N 1
ATOM 652 C CA . MET A 1 92 ? 6.178 2.856 -10.176 1.00 65.31 92 MET A CA 1
ATOM 653 C C . MET A 1 92 ? 5.395 4.102 -9.720 1.00 65.31 92 MET A C 1
ATOM 655 O O . MET A 1 92 ? 5.145 4.294 -8.523 1.00 65.31 92 MET A O 1
ATOM 659 N N . PRO A 1 93 ? 4.934 4.934 -10.673 1.00 72.19 93 PRO A N 1
ATOM 660 C CA . PRO A 1 93 ? 3.940 5.972 -10.432 1.00 72.19 93 PRO A CA 1
ATOM 661 C C . PRO A 1 93 ? 2.583 5.289 -10.263 1.00 72.19 93 PRO A C 1
ATOM 663 O O . PRO A 1 93 ? 1.943 4.884 -11.230 1.00 72.19 93 PRO A O 1
ATOM 666 N N . TYR A 1 94 ? 2.170 5.099 -9.018 1.00 73.88 94 TYR A N 1
ATOM 667 C CA . TYR A 1 94 ? 0.874 4.532 -8.672 1.00 73.88 94 TYR A CA 1
ATOM 668 C C . TYR A 1 94 ? -0.089 5.630 -8.244 1.00 73.88 94 TYR A C 1
ATOM 670 O O . TYR A 1 94 ? 0.302 6.555 -7.529 1.00 73.88 94 TYR A O 1
ATOM 678 N N . HIS A 1 95 ? -1.357 5.470 -8.604 1.00 80.12 95 HIS A N 1
ATOM 679 C CA . HIS A 1 95 ? -2.450 6.141 -7.914 1.00 80.12 95 HIS A CA 1
ATOM 680 C C . HIS A 1 95 ? -3.062 5.170 -6.911 1.00 80.12 95 HIS A C 1
ATOM 682 O O . HIS A 1 95 ? -3.281 4.001 -7.241 1.00 80.12 95 HIS A O 1
ATOM 688 N N . TRP A 1 96 ? -3.299 5.646 -5.689 1.00 83.69 96 TRP A N 1
ATOM 689 C CA . TRP A 1 96 ? -3.712 4.812 -4.564 1.00 83.69 96 TRP A CA 1
ATOM 690 C C . TRP A 1 96 ? -5.115 5.153 -4.108 1.00 83.69 96 TRP A C 1
ATOM 692 O O . TRP A 1 96 ? -5.489 6.321 -4.029 1.00 83.69 96 TRP A O 1
ATOM 702 N N . TRP A 1 97 ? -5.844 4.120 -3.708 1.00 86.62 97 TRP A N 1
ATOM 703 C CA . TRP A 1 97 ? -7.117 4.222 -3.019 1.00 86.62 97 TRP A CA 1
ATOM 704 C C . TRP A 1 97 ? -7.009 3.524 -1.670 1.00 86.62 97 TRP A C 1
ATOM 706 O O . TRP A 1 97 ? -6.671 2.340 -1.595 1.00 86.62 97 TRP A O 1
ATOM 716 N N . ALA A 1 98 ? -7.302 4.272 -0.612 1.00 89.56 98 ALA A N 1
ATOM 717 C CA . ALA A 1 98 ? -7.423 3.776 0.747 1.00 89.56 98 ALA A CA 1
ATOM 718 C C . ALA A 1 98 ? -8.899 3.661 1.120 1.00 89.56 98 ALA A C 1
ATOM 720 O O . ALA A 1 98 ? -9.705 4.543 0.805 1.00 89.56 98 ALA A O 1
ATOM 721 N N . ILE A 1 99 ? -9.234 2.581 1.815 1.00 87.69 99 ILE A N 1
ATOM 722 C CA . ILE A 1 99 ? -10.592 2.288 2.260 1.00 87.69 99 ILE A CA 1
ATOM 723 C C . ILE A 1 99 ? -10.580 2.167 3.780 1.00 87.69 99 ILE A C 1
ATOM 725 O O . ILE A 1 99 ? -9.837 1.359 4.341 1.00 87.69 99 ILE A O 1
ATOM 729 N N . GLY A 1 100 ? -11.377 2.995 4.443 1.00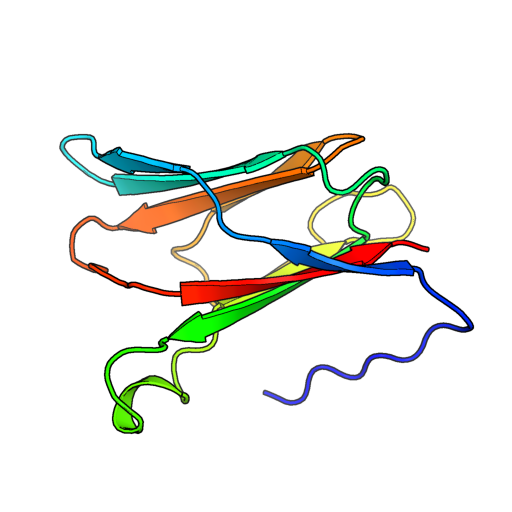 82.19 100 GLY A N 1
ATOM 730 C CA . GLY A 1 100 ? -11.646 2.948 5.876 1.00 82.19 100 GLY A CA 1
ATOM 731 C C . GLY A 1 100 ? -12.935 2.189 6.163 1.00 82.19 100 GLY A C 1
ATOM 732 O O . GLY A 1 100 ? -13.814 2.116 5.302 1.00 82.19 100 GLY A O 1
ATOM 733 N N . LYS A 1 101 ? -13.032 1.625 7.367 1.00 69.88 101 LYS A N 1
ATOM 734 C CA . LYS A 1 101 ? -14.317 1.188 7.926 1.00 69.88 101 LYS A CA 1
ATOM 735 C C . LYS A 1 101 ? -15.100 2.390 8.451 1.00 69.88 101 LYS A C 1
ATOM 737 O O . LYS A 1 101 ? -14.458 3.404 8.819 1.00 69.88 101 LYS A O 1
#

Sequence (101 aa):
MIFNMAGGGGKLKSANGTQSADSTNYTLNVTGVGFRPYAVVGVSITNPADYGNARGFVCDADGNIAKQTAANVSATVSDDGFTMKFPTTTLMPYHWWAIGK